Protein AF-A0A931MAK3-F1 (afdb_monomer_lite)

Radius of gyration: 16.01 Å; chains: 1; bounding box: 39×27×39 Å

Secondary structure (DSSP, 8-state):
--S-HHHHHHHHTTS-HHHHHHHHHH---HHHHHHHHHHHHTGGG---S--HHHHHHHTPPSSTHHHHHHHHHHHHHHTT---SHHHHHHHHHHHH--

pLDDT: mean 93.54, std 7.59, range [49.97, 97.5]

Sequence (98 aa):
PSNDPACLYHLLNGVNLEILLFSMAQSKSKQKQKAISQYLIELRKIKPLLKGKDLQKIGIKPGPVYSKLFSELLDEKLNGRLKTKEDEERFVTEKYLI

Foldseek 3Di:
DPPQQLVLLVVCPPPDPVVLVVCLVPDPDPVSVVSSVCNVPPLVPQFQPDDPVNCVVLPHDDDPVVVVLRSVSSSCVSRVNADDNVSSSVVCCVPPVD

Structure (mmCIF, N/CA/C/O backbone):
data_AF-A0A931MAK3-F1
#
_entry.id   AF-A0A931MAK3-F1
#
loop_
_atom_site.group_PDB
_atom_site.id
_atom_site.type_symbol
_atom_site.label_atom_id
_atom_site.label_alt_id
_atom_site.label_comp_id
_atom_site.label_asym_id
_atom_site.label_entity_id
_atom_site.label_seq_id
_atom_site.pdbx_PDB_ins_code
_atom_site.Cartn_x
_atom_site.Cartn_y
_atom_site.Cartn_z
_atom_site.occupancy
_atom_site.B_iso_or_equiv
_atom_site.auth_seq_id
_atom_site.auth_comp_id
_atom_site.auth_asym_id
_atom_site.auth_atom_id
_atom_site.pdbx_PDB_model_num
ATOM 1 N N . 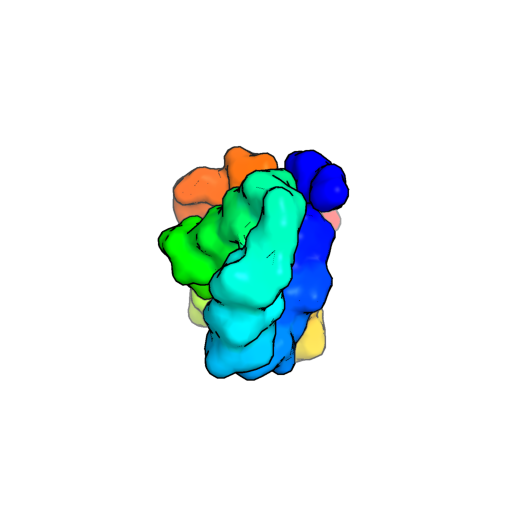PRO A 1 1 ? 4.687 -0.199 -20.215 1.00 49.97 1 PRO A N 1
ATOM 2 C CA . PRO A 1 1 ? 4.457 -0.046 -18.760 1.00 49.97 1 PRO A CA 1
ATOM 3 C C . PRO A 1 1 ? 3.370 1.000 -18.543 1.00 49.97 1 PRO A C 1
ATOM 5 O O . PRO A 1 1 ? 3.458 2.075 -19.129 1.00 49.97 1 PRO A O 1
ATOM 8 N N . SER A 1 2 ? 2.334 0.666 -17.781 1.00 53.22 2 SER A N 1
ATOM 9 C CA . SER A 1 2 ? 1.399 1.674 -17.295 1.00 53.22 2 SER A CA 1
ATOM 10 C C . SER A 1 2 ? 2.184 2.669 -16.434 1.00 53.22 2 SER A C 1
ATOM 12 O O . SER A 1 2 ? 3.003 2.270 -15.610 1.00 53.22 2 SER A O 1
ATOM 14 N N . ASN A 1 3 ? 1.970 3.967 -16.647 1.00 69.31 3 ASN A N 1
ATOM 15 C CA . ASN A 1 3 ? 2.490 5.021 -15.766 1.00 69.31 3 ASN A CA 1
ATOM 16 C C . ASN A 1 3 ? 1.704 5.100 -14.437 1.00 69.31 3 ASN A C 1
ATOM 18 O O . ASN A 1 3 ? 1.884 6.045 -13.678 1.00 69.31 3 ASN A O 1
ATOM 22 N N . ASP A 1 4 ? 0.825 4.128 -14.180 1.00 89.06 4 ASP A N 1
ATOM 23 C CA . ASP A 1 4 ? -0.045 4.034 -13.013 1.00 89.06 4 ASP A CA 1
ATOM 24 C C . ASP A 1 4 ? 0.581 3.089 -11.963 1.00 89.06 4 ASP A C 1
ATOM 26 O O . ASP A 1 4 ? 0.662 1.874 -12.202 1.00 89.06 4 ASP A O 1
ATOM 30 N N . PRO A 1 5 ? 1.028 3.619 -10.807 1.00 93.06 5 PRO A N 1
ATOM 31 C CA . PRO A 1 5 ? 1.631 2.830 -9.738 1.00 93.06 5 PRO A CA 1
ATOM 32 C C . PRO A 1 5 ? 0.697 1.767 -9.154 1.00 93.06 5 PRO A C 1
ATOM 34 O O . PRO A 1 5 ? 1.167 0.684 -8.800 1.00 93.06 5 PRO A O 1
ATOM 37 N N . ALA A 1 6 ? -0.608 2.047 -9.057 1.00 94.44 6 ALA A N 1
ATOM 38 C CA . ALA A 1 6 ? -1.569 1.108 -8.488 1.00 94.44 6 ALA A CA 1
ATOM 39 C C . ALA A 1 6 ? -1.757 -0.095 -9.418 1.00 94.44 6 ALA A C 1
ATOM 41 O O . ALA A 1 6 ? -1.637 -1.246 -8.995 1.00 94.44 6 ALA A O 1
ATOM 42 N N . CYS A 1 7 ? -1.927 0.162 -10.716 1.00 94.12 7 CYS A N 1
ATOM 43 C CA . CYS A 1 7 ? -1.958 -0.888 -11.732 1.00 94.12 7 CYS A CA 1
ATOM 44 C C . CYS A 1 7 ? -0.679 -1.746 -11.716 1.00 94.12 7 CYS A C 1
ATOM 46 O O . CYS A 1 7 ? -0.757 -2.975 -11.756 1.00 94.12 7 CYS A O 1
ATOM 48 N N . LEU A 1 8 ? 0.500 -1.119 -11.616 1.00 95.50 8 LEU A N 1
ATOM 49 C CA . LEU A 1 8 ? 1.771 -1.844 -11.552 1.00 95.50 8 LEU A CA 1
ATOM 50 C C . LEU A 1 8 ? 1.889 -2.711 -10.291 1.00 95.50 8 LEU A C 1
ATOM 52 O O . LEU A 1 8 ? 2.380 -3.837 -10.373 1.00 95.50 8 LEU A O 1
ATOM 56 N N . TYR A 1 9 ? 1.432 -2.207 -9.142 1.00 97.19 9 TYR A N 1
ATOM 57 C CA . TYR A 1 9 ? 1.367 -2.983 -7.908 1.00 97.19 9 TYR A CA 1
ATOM 58 C C . TYR A 1 9 ? 0.496 -4.221 -8.100 1.00 97.19 9 TYR A C 1
ATOM 60 O O . TYR A 1 9 ? 0.984 -5.324 -7.889 1.00 97.19 9 TYR A O 1
ATOM 68 N N . HIS A 1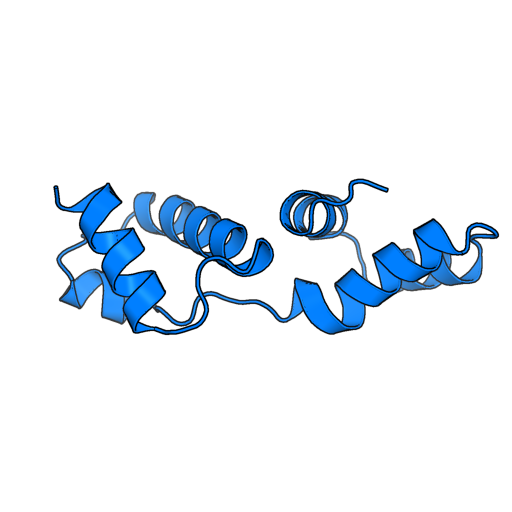 10 ? -0.747 -4.067 -8.561 1.00 95.56 10 HIS A N 1
ATOM 69 C CA . HIS A 1 10 ? -1.676 -5.194 -8.721 1.00 95.56 10 HIS A CA 1
ATOM 70 C C . HIS A 1 10 ? -1.201 -6.229 -9.737 1.00 95.56 10 HIS A C 1
ATOM 72 O O . HIS A 1 10 ? -1.418 -7.418 -9.537 1.00 95.56 10 HIS A O 1
ATOM 78 N N . LEU A 1 11 ? -0.511 -5.795 -10.794 1.00 95.38 11 LEU A N 1
ATOM 79 C CA . LEU A 1 11 ? 0.055 -6.696 -11.797 1.00 95.38 11 LEU A CA 1
ATOM 80 C C . LEU A 1 11 ? 1.162 -7.600 -11.233 1.00 95.38 11 LEU A C 1
ATOM 82 O O . LEU A 1 11 ? 1.312 -8.737 -11.675 1.00 95.38 11 LEU A O 1
ATOM 86 N N . LEU A 1 12 ? 1.980 -7.080 -10.316 1.00 96.00 12 LEU A N 1
ATOM 87 C CA . LEU A 1 12 ? 3.151 -7.787 -9.784 1.00 96.00 12 LEU A CA 1
ATOM 88 C C . LEU A 1 12 ? 2.907 -8.388 -8.395 1.00 96.00 12 LEU A C 1
ATOM 90 O O . LEU A 1 12 ? 3.654 -9.267 -7.958 1.00 96.00 12 LEU A O 1
ATOM 94 N N . ASN A 1 13 ? 1.871 -7.931 -7.697 1.00 96.00 13 ASN A N 1
ATOM 95 C CA . ASN A 1 13 ? 1.477 -8.450 -6.402 1.00 96.00 13 ASN A CA 1
ATOM 96 C C . ASN A 1 13 ? 0.975 -9.893 -6.537 1.00 96.00 13 ASN A C 1
ATOM 98 O O . ASN A 1 13 ? 0.175 -10.215 -7.409 1.00 96.00 13 ASN A O 1
ATOM 102 N N . GLY A 1 14 ? 1.475 -10.780 -5.678 1.00 94.94 14 GLY A N 1
ATOM 103 C CA . GLY A 1 14 ? 1.202 -12.220 -5.751 1.00 94.94 14 GLY A CA 1
ATOM 104 C C . GLY A 1 14 ? 2.132 -13.009 -6.681 1.00 94.94 14 GLY A C 1
ATOM 105 O O . GLY A 1 14 ? 2.146 -14.236 -6.611 1.00 94.94 14 GLY A O 1
ATOM 106 N N . VAL A 1 15 ? 2.962 -12.347 -7.495 1.00 96.50 15 VAL A N 1
ATOM 107 C CA . VAL A 1 15 ? 4.029 -13.025 -8.245 1.00 96.50 15 VAL A CA 1
ATOM 108 C C . VAL A 1 15 ? 5.192 -13.339 -7.306 1.00 96.50 15 VAL A C 1
ATOM 110 O O . VAL A 1 15 ? 5.592 -12.505 -6.490 1.00 96.50 15 VAL A O 1
ATOM 113 N N . ASN A 1 16 ? 5.761 -14.539 -7.437 1.00 97.00 16 ASN A N 1
ATOM 114 C CA . ASN A 1 16 ? 6.881 -14.948 -6.598 1.00 97.00 16 ASN A CA 1
ATOM 115 C C . ASN A 1 16 ? 8.141 -14.092 -6.853 1.00 97.00 16 ASN A C 1
ATOM 117 O O . ASN A 1 16 ? 8.419 -13.687 -7.986 1.00 97.00 16 ASN A O 1
ATOM 121 N N . LEU A 1 17 ? 8.922 -13.829 -5.804 1.00 96.19 17 LEU A N 1
ATOM 122 C CA . LEU A 1 17 ? 10.087 -12.948 -5.849 1.00 96.19 17 LEU A CA 1
ATOM 123 C C . LEU A 1 17 ? 11.146 -13.446 -6.837 1.00 96.19 17 LEU A C 1
ATOM 125 O O . LEU A 1 17 ? 11.683 -12.645 -7.602 1.00 96.19 17 LEU A O 1
ATOM 129 N N . GLU A 1 18 ? 11.420 -14.749 -6.868 1.00 97.44 18 GLU A N 1
ATOM 130 C CA . GLU A 1 18 ? 12.392 -15.347 -7.787 1.00 97.44 18 GLU A CA 1
ATOM 131 C C . GLU A 1 18 ? 11.967 -15.138 -9.243 1.00 97.44 18 GLU A C 1
ATOM 133 O O . GLU A 1 18 ? 12.800 -14.808 -10.086 1.00 97.44 18 GLU A O 1
ATOM 138 N N . ILE A 1 19 ? 10.664 -15.237 -9.536 1.00 97.38 19 ILE A N 1
ATOM 139 C CA . ILE A 1 19 ? 10.112 -15.008 -10.879 1.00 97.38 19 ILE A CA 1
ATOM 140 C C . ILE A 1 19 ? 10.289 -13.543 -11.285 1.00 97.38 19 ILE A C 1
ATOM 142 O O . ILE A 1 19 ? 10.670 -13.260 -12.423 1.00 97.38 19 ILE A O 1
ATOM 146 N N . LEU A 1 20 ? 10.054 -12.603 -10.366 1.00 97.06 20 LEU A N 1
ATOM 147 C CA . LEU A 1 20 ? 10.255 -11.174 -10.617 1.00 97.06 20 LEU A CA 1
ATOM 148 C C . LEU A 1 20 ? 11.728 -10.849 -10.885 1.00 97.06 20 LEU A C 1
ATOM 150 O O . LEU A 1 20 ? 12.036 -10.162 -11.861 1.00 97.06 20 LEU A O 1
ATOM 154 N N . LEU A 1 21 ? 12.641 -11.373 -10.062 1.00 97.25 21 LEU A N 1
ATOM 155 C CA . LEU A 1 21 ? 14.083 -11.167 -10.221 1.00 97.25 21 LEU A CA 1
ATOM 156 C C . LEU A 1 21 ? 14.602 -11.789 -11.521 1.00 97.25 21 LEU A C 1
ATOM 158 O O . LEU A 1 21 ? 15.330 -11.135 -12.268 1.00 97.25 21 LEU A O 1
ATOM 162 N N . PHE A 1 22 ? 14.171 -13.009 -11.839 1.00 97.44 22 PHE A N 1
ATOM 163 C CA . PHE A 1 22 ? 14.508 -13.680 -13.091 1.00 97.44 22 PHE A CA 1
ATOM 164 C C . PHE A 1 22 ? 13.994 -12.903 -14.309 1.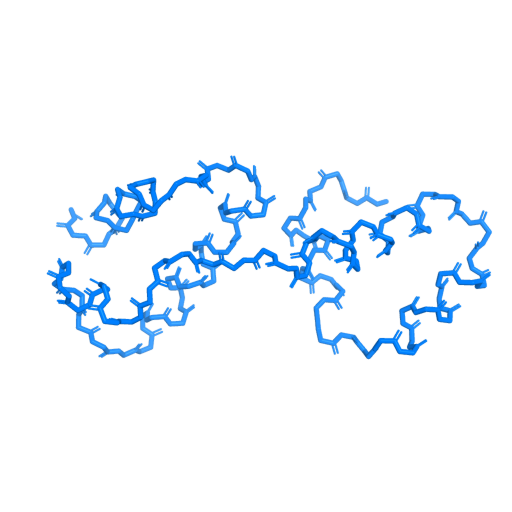00 97.44 22 PHE A C 1
ATOM 166 O O . PHE A 1 22 ? 14.738 -12.660 -15.261 1.00 97.44 22 PHE A O 1
ATOM 173 N N . SER A 1 23 ? 12.743 -12.436 -14.258 1.00 96.12 23 SER A N 1
ATOM 174 C CA . SER A 1 23 ? 12.138 -11.617 -15.316 1.00 96.12 23 SER A CA 1
ATOM 175 C C . SER A 1 23 ? 12.877 -10.291 -15.511 1.00 96.12 23 SER A C 1
ATOM 177 O O . SER A 1 23 ? 13.064 -9.842 -16.643 1.00 96.12 23 SER A O 1
ATOM 179 N N . MET A 1 24 ? 13.331 -9.666 -14.421 1.00 95.75 24 MET A N 1
ATOM 180 C CA . MET A 1 24 ? 14.142 -8.451 -14.467 1.00 95.75 24 MET A CA 1
ATOM 181 C C . MET A 1 24 ? 15.516 -8.712 -15.097 1.00 95.75 24 MET A C 1
ATOM 183 O O . MET A 1 24 ? 15.916 -7.965 -15.992 1.00 95.75 24 MET A O 1
ATOM 187 N N . ALA A 1 25 ? 16.205 -9.777 -14.678 1.00 96.62 25 ALA A N 1
ATOM 188 C CA . ALA A 1 25 ? 17.537 -10.136 -15.166 1.00 96.62 25 ALA A CA 1
ATOM 189 C C . ALA A 1 25 ? 17.545 -10.485 -16.664 1.00 96.62 25 ALA A C 1
ATOM 191 O O . ALA A 1 25 ? 18.446 -10.072 -17.389 1.00 96.62 25 ALA A O 1
ATOM 192 N N . GLN A 1 26 ? 16.521 -11.196 -17.146 1.00 96.75 26 GLN A N 1
ATOM 193 C CA . GLN A 1 26 ? 16.428 -11.595 -18.554 1.00 96.75 26 GLN A CA 1
ATOM 194 C C . GLN A 1 26 ? 15.868 -10.508 -19.484 1.00 96.75 26 GLN A C 1
ATOM 196 O O . GLN A 1 26 ? 16.031 -10.575 -20.705 1.00 96.75 26 GLN A O 1
ATOM 201 N N . SER A 1 27 ? 15.174 -9.502 -18.948 1.00 94.94 27 SER A N 1
ATOM 202 C CA . SER A 1 27 ? 14.545 -8.468 -19.770 1.00 94.94 27 SER A CA 1
ATOM 203 C C . SER A 1 27 ? 15.579 -7.532 -20.401 1.00 94.94 27 SER A C 1
ATOM 205 O O . SER A 1 27 ? 16.289 -6.826 -19.697 1.00 94.94 27 SER A O 1
ATOM 207 N N . LYS A 1 28 ? 15.569 -7.400 -21.734 1.00 95.75 28 LYS A N 1
ATOM 208 C CA . LYS A 1 28 ? 16.347 -6.371 -22.462 1.00 95.75 28 LYS A CA 1
ATOM 209 C C . LYS A 1 28 ? 15.720 -4.969 -22.405 1.00 95.75 28 LYS A C 1
ATOM 211 O O . LYS A 1 28 ? 16.353 -3.981 -22.767 1.00 95.75 28 LYS A O 1
ATOM 216 N N . SER A 1 29 ? 14.462 -4.860 -21.972 1.00 96.44 29 SER A N 1
ATOM 217 C CA . SER A 1 29 ? 13.768 -3.575 -21.856 1.00 96.44 29 SER A CA 1
ATOM 218 C C . SER A 1 29 ? 14.101 -2.904 -20.524 1.00 96.44 29 SER A C 1
ATOM 220 O O . SER A 1 29 ? 13.650 -3.362 -19.469 1.00 96.44 29 SER A O 1
ATOM 222 N N . LYS A 1 30 ? 14.807 -1.765 -20.586 1.00 94.31 30 LYS A N 1
ATOM 223 C CA . LYS A 1 30 ? 15.070 -0.903 -19.418 1.00 94.31 30 LYS A CA 1
ATOM 224 C C . LYS A 1 30 ? 13.782 -0.457 -18.723 1.00 94.31 30 LYS A C 1
ATOM 226 O O . LYS A 1 30 ? 13.751 -0.317 -17.507 1.00 94.31 30 LYS A O 1
ATOM 231 N N . GLN A 1 31 ? 12.701 -0.263 -19.479 1.00 93.69 31 GLN A N 1
ATOM 232 C CA . GLN A 1 31 ? 11.409 0.147 -18.924 1.00 93.69 31 GLN A CA 1
ATOM 233 C C . GLN A 1 31 ? 10.791 -0.965 -18.065 1.00 93.69 31 GLN A C 1
ATOM 235 O O . GLN A 1 31 ? 10.294 -0.685 -16.979 1.00 93.69 31 GLN A O 1
ATOM 240 N N . LYS A 1 32 ? 10.855 -2.229 -18.513 1.00 94.25 32 LYS A N 1
ATOM 241 C CA . LYS A 1 32 ? 10.391 -3.381 -17.719 1.00 94.25 32 LYS A CA 1
ATOM 242 C C . LYS A 1 32 ? 11.251 -3.584 -16.472 1.00 94.25 32 LYS A C 1
ATOM 244 O O . LYS A 1 32 ? 10.708 -3.769 -15.390 1.00 94.25 32 LYS A O 1
ATOM 249 N N . GLN A 1 33 ? 12.575 -3.485 -16.614 1.00 96.12 33 GLN A N 1
ATOM 250 C CA . GLN A 1 33 ? 13.500 -3.560 -15.480 1.00 96.12 33 GLN A CA 1
ATOM 251 C C . GLN A 1 33 ? 13.193 -2.482 -14.435 1.00 96.12 33 GLN A C 1
ATOM 253 O O . GLN A 1 33 ? 13.089 -2.789 -13.251 1.00 96.12 33 GLN A O 1
ATOM 258 N N . LYS A 1 34 ? 12.981 -1.235 -14.878 1.00 95.38 34 LYS A N 1
ATOM 259 C CA . LYS A 1 34 ? 12.610 -0.118 -14.005 1.00 95.38 34 LYS A CA 1
ATOM 260 C C . LYS A 1 34 ? 11.277 -0.365 -13.298 1.00 95.38 34 LYS A C 1
ATOM 262 O O . LYS A 1 34 ? 11.200 -0.135 -12.100 1.00 95.38 34 LYS A O 1
ATOM 267 N N . ALA A 1 35 ? 10.264 -0.871 -14.001 1.00 95.69 35 ALA A N 1
ATOM 268 C CA . ALA A 1 35 ? 8.961 -1.171 -13.406 1.00 95.69 35 ALA A CA 1
ATOM 269 C C . ALA A 1 35 ? 9.056 -2.251 -12.310 1.00 95.69 35 ALA A C 1
ATOM 271 O O . ALA A 1 35 ? 8.542 -2.061 -11.210 1.00 95.69 35 ALA A O 1
ATOM 272 N N . ILE A 1 36 ? 9.775 -3.351 -12.567 1.00 96.56 36 ILE A N 1
ATOM 273 C CA . ILE A 1 36 ? 9.986 -4.405 -11.560 1.00 96.56 36 ILE A CA 1
ATOM 274 C C . ILE A 1 36 ? 10.792 -3.858 -10.374 1.00 96.56 36 ILE A C 1
ATOM 276 O O . ILE A 1 36 ? 10.422 -4.076 -9.224 1.00 96.56 36 ILE A O 1
ATOM 280 N N . SER A 1 37 ? 11.860 -3.101 -10.639 1.00 96.69 37 SER A N 1
ATOM 281 C CA . SER A 1 37 ? 12.678 -2.469 -9.599 1.00 96.69 37 SER A CA 1
ATOM 282 C C . SER A 1 37 ? 11.861 -1.524 -8.712 1.00 96.69 37 SER A C 1
ATOM 284 O O . SER A 1 37 ? 11.929 -1.630 -7.488 1.00 96.69 37 SER A O 1
ATOM 286 N N . GLN A 1 38 ? 11.037 -0.664 -9.315 1.00 96.19 38 GLN A N 1
ATOM 287 C CA . GLN A 1 38 ? 10.153 0.258 -8.605 1.00 96.19 38 GLN A CA 1
ATOM 288 C C . GLN A 1 38 ? 9.171 -0.496 -7.703 1.00 96.19 38 GLN A C 1
ATOM 290 O O . GLN A 1 38 ? 9.018 -0.161 -6.529 1.00 96.19 38 GLN A O 1
ATOM 295 N N . TYR A 1 39 ? 8.554 -1.566 -8.211 1.00 97.19 39 TYR A N 1
ATOM 296 C CA . TYR A 1 39 ? 7.693 -2.410 -7.389 1.00 97.19 39 TYR A CA 1
ATOM 297 C C . TYR A 1 39 ? 8.444 -3.023 -6.198 1.00 97.19 39 TYR A C 1
ATOM 299 O O . TYR A 1 39 ? 7.964 -2.955 -5.064 1.00 97.19 39 TYR A O 1
ATOM 307 N N . LEU A 1 40 ? 9.637 -3.582 -6.434 1.00 96.94 40 LEU A N 1
ATOM 308 C CA . LEU A 1 40 ? 10.419 -4.273 -5.407 1.00 96.94 40 LEU A CA 1
ATOM 309 C C . LEU A 1 40 ? 10.932 -3.342 -4.298 1.00 96.94 40 LEU A C 1
ATOM 311 O O . LEU A 1 40 ? 10.970 -3.736 -3.128 1.00 96.94 40 LEU A O 1
ATOM 315 N N . ILE A 1 41 ? 11.343 -2.126 -4.658 1.00 96.12 41 ILE A N 1
ATOM 316 C CA . ILE A 1 41 ? 12.008 -1.190 -3.746 1.00 96.12 41 ILE A CA 1
ATOM 317 C C . ILE A 1 41 ? 11.005 -0.260 -3.058 1.00 96.12 41 ILE A C 1
ATOM 319 O O . ILE A 1 41 ? 11.213 0.062 -1.885 1.00 96.12 41 ILE A O 1
ATOM 323 N N . GLU A 1 42 ? 9.926 0.120 -3.746 1.00 95.25 42 GLU A N 1
ATOM 324 C CA . GLU A 1 42 ? 8.981 1.147 -3.298 1.00 95.25 42 GLU A CA 1
ATOM 325 C C . GLU A 1 42 ? 7.566 0.583 -3.131 1.00 95.25 42 GLU A C 1
ATOM 327 O O . GLU A 1 42 ? 7.096 0.448 -2.000 1.00 95.25 42 GLU A O 1
ATOM 332 N N . LEU A 1 43 ? 6.891 0.210 -4.228 1.00 96.56 43 LEU A N 1
ATOM 333 C CA . LEU A 1 43 ? 5.435 -0.011 -4.213 1.00 96.56 43 LEU A CA 1
ATOM 334 C C . LEU A 1 43 ? 5.015 -1.134 -3.263 1.00 96.56 43 LEU A C 1
ATOM 336 O O . LEU A 1 43 ? 4.060 -0.973 -2.509 1.00 96.56 43 LEU A O 1
ATOM 340 N N . ARG A 1 44 ? 5.759 -2.249 -3.218 1.00 96.12 44 ARG A N 1
ATOM 341 C CA . ARG A 1 44 ? 5.425 -3.383 -2.338 1.00 96.12 44 ARG A CA 1
ATOM 342 C C . ARG A 1 44 ? 5.515 -3.062 -0.842 1.00 96.12 44 ARG A C 1
ATOM 344 O O . ARG A 1 44 ? 5.047 -3.842 -0.013 1.00 96.12 44 ARG A O 1
ATOM 351 N N . LYS A 1 45 ? 6.198 -1.971 -0.481 1.00 95.88 45 LYS A N 1
ATOM 352 C CA . LYS A 1 45 ? 6.378 -1.534 0.911 1.00 95.88 45 LYS A CA 1
ATOM 353 C C . LYS A 1 45 ? 5.275 -0.578 1.360 1.00 95.88 45 LYS A C 1
ATOM 355 O O . LYS A 1 45 ? 5.131 -0.371 2.563 1.00 95.88 45 LYS A O 1
ATOM 360 N N . ILE A 1 46 ? 4.510 -0.016 0.425 1.00 96.31 46 ILE A N 1
ATOM 361 C CA . ILE A 1 46 ? 3.400 0.886 0.725 1.00 96.31 46 ILE A CA 1
ATOM 362 C C . ILE A 1 46 ? 2.277 0.077 1.375 1.00 96.31 46 ILE A C 1
ATOM 364 O O . ILE A 1 46 ? 1.865 -0.967 0.874 1.00 96.31 46 ILE A O 1
ATOM 368 N N . LYS A 1 47 ? 1.806 0.556 2.528 1.00 95.69 47 LYS A N 1
ATOM 369 C CA . LYS A 1 47 ? 0.689 -0.017 3.285 1.00 95.69 47 LYS A CA 1
ATOM 370 C C . LYS A 1 47 ? -0.138 1.113 3.899 1.00 95.69 47 LYS A C 1
ATOM 372 O O . LYS A 1 47 ? 0.459 2.134 4.253 1.00 95.69 47 LYS A O 1
ATOM 377 N N . PRO A 1 48 ? -1.461 0.940 4.059 1.00 96.75 48 PRO A N 1
ATOM 378 C CA . PRO A 1 48 ? -2.268 1.821 4.896 1.00 96.75 48 PRO A CA 1
ATOM 379 C C . PRO A 1 48 ? -1.666 1.990 6.295 1.00 96.75 48 PRO A C 1
ATOM 381 O O . PRO A 1 48 ? -1.148 1.032 6.878 1.00 96.75 48 PRO A O 1
ATOM 384 N N . LEU A 1 49 ? -1.705 3.215 6.814 1.00 96.56 49 LEU A N 1
ATOM 385 C CA . LEU A 1 49 ? -1.301 3.556 8.176 1.00 96.56 49 LEU A CA 1
ATOM 386 C C . LEU A 1 49 ? -2.400 3.193 9.177 1.00 96.56 49 LEU A C 1
ATOM 388 O O . LEU A 1 49 ? -2.094 2.788 10.304 1.00 96.56 49 LEU A O 1
ATOM 392 N N . LEU A 1 50 ? -3.665 3.304 8.766 1.00 96.06 50 LEU A N 1
ATOM 393 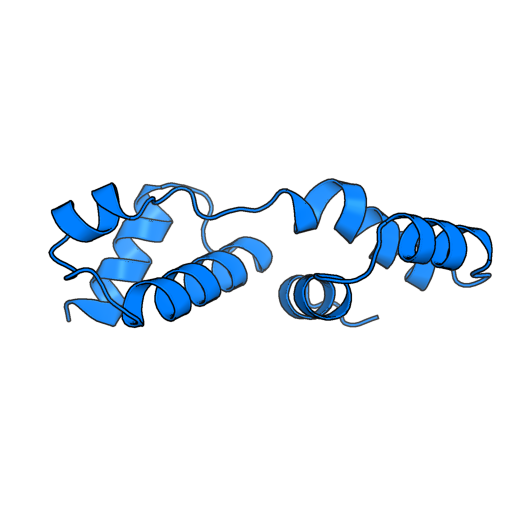C CA . LEU A 1 50 ? -4.805 2.850 9.546 1.00 96.06 50 LEU A CA 1
ATOM 394 C C . LEU A 1 50 ? -4.800 1.335 9.707 1.00 96.06 50 LEU A C 1
ATOM 396 O O . LEU A 1 50 ? -4.512 0.566 8.790 1.00 96.06 50 LEU A O 1
ATOM 400 N N . LYS A 1 51 ? -5.173 0.899 10.906 1.00 95.31 51 LYS A N 1
ATOM 401 C CA . LYS A 1 51 ? -5.404 -0.501 11.248 1.00 95.31 51 LYS A CA 1
ATOM 402 C C . LYS A 1 51 ? -6.877 -0.708 11.559 1.00 95.31 51 LYS A C 1
ATOM 404 O O . LYS A 1 51 ? -7.615 0.233 11.832 1.00 95.31 51 LYS A O 1
ATOM 409 N N . GLY A 1 52 ? -7.305 -1.968 11.621 1.00 92.88 52 GLY A N 1
ATOM 410 C CA . GLY A 1 52 ? -8.702 -2.295 11.930 1.00 92.88 52 GLY A CA 1
ATOM 411 C C . GLY A 1 52 ? -9.194 -1.681 13.247 1.00 92.88 52 GLY A C 1
ATOM 412 O O . GLY A 1 52 ? -10.342 -1.271 13.335 1.00 92.88 52 GLY A O 1
ATOM 413 N N . LYS A 1 53 ? -8.316 -1.537 14.251 1.00 94.06 53 LYS A N 1
ATOM 414 C CA . LYS A 1 53 ? -8.651 -0.853 15.512 1.00 94.06 53 LYS A CA 1
ATOM 415 C C . LYS A 1 53 ? -8.957 0.635 15.326 1.00 94.06 53 LYS A C 1
ATOM 417 O O . LYS A 1 53 ? -9.789 1.160 16.055 1.00 94.06 53 LYS A O 1
ATOM 422 N N . ASP A 1 54 ? -8.288 1.310 14.395 1.00 94.88 54 ASP A N 1
ATOM 423 C CA . ASP A 1 54 ? -8.569 2.714 14.090 1.00 94.88 54 ASP A CA 1
ATOM 424 C C . ASP A 1 54 ? -9.938 2.837 13.405 1.00 94.88 54 ASP A C 1
ATOM 426 O O . ASP A 1 54 ? -10.752 3.656 13.815 1.00 94.88 54 ASP A O 1
ATOM 430 N N . LEU A 1 55 ? -10.257 1.936 12.468 1.00 94.38 55 LEU A N 1
ATOM 431 C CA . LEU A 1 55 ? -11.571 1.897 11.808 1.00 94.38 55 LEU A CA 1
ATOM 432 C C . LEU A 1 55 ? -12.724 1.676 12.797 1.00 94.38 55 LEU A C 1
ATOM 434 O O . LEU A 1 55 ? -13.767 2.314 12.680 1.00 94.38 55 LEU A O 1
ATOM 438 N N . GLN A 1 56 ? -12.528 0.817 13.803 1.00 93.62 56 GLN A N 1
ATOM 439 C CA . GLN A 1 56 ? -13.515 0.622 14.872 1.00 93.62 56 GLN A CA 1
ATOM 440 C C . GLN A 1 56 ? -13.752 1.905 15.674 1.00 93.62 56 GLN A C 1
ATOM 442 O O . GLN A 1 56 ? -14.897 2.219 15.982 1.00 93.62 56 GLN A O 1
ATOM 447 N N . LYS A 1 57 ? -12.689 2.662 15.986 1.00 93.94 57 LYS A N 1
ATOM 448 C CA . LYS A 1 57 ? -12.794 3.947 16.700 1.00 93.94 57 LYS A CA 1
ATOM 449 C C . LYS A 1 57 ? -13.499 5.018 15.871 1.00 93.94 57 LYS A C 1
ATOM 451 O O . LYS A 1 57 ? -14.219 5.828 16.435 1.00 93.94 57 LYS A O 1
ATOM 456 N N . ILE A 1 58 ? -13.304 4.989 14.555 1.00 91.06 58 ILE A N 1
ATOM 457 C CA . ILE A 1 58 ? -13.985 5.866 13.594 1.00 91.06 58 ILE A CA 1
ATOM 458 C C . ILE A 1 58 ? -15.479 5.498 13.471 1.00 91.06 58 ILE A C 1
ATOM 460 O O . ILE A 1 58 ? -16.277 6.312 13.029 1.00 91.06 58 ILE A O 1
ATOM 464 N N . GLY A 1 59 ? -15.892 4.309 13.924 1.00 91.81 59 GLY A N 1
ATOM 465 C CA . GLY A 1 59 ? -17.294 3.873 13.940 1.00 91.81 59 GLY A CA 1
ATOM 466 C C . GLY A 1 59 ? -17.643 2.839 12.868 1.00 91.81 59 GLY A C 1
ATOM 467 O O . GLY A 1 59 ? -18.802 2.446 12.739 1.00 91.81 59 GLY A O 1
ATOM 468 N N . ILE A 1 60 ? -16.655 2.340 12.119 1.00 92.31 60 ILE A N 1
ATOM 469 C CA . ILE A 1 60 ? -16.876 1.326 11.086 1.00 92.31 60 ILE A CA 1
ATOM 470 C C . ILE A 1 60 ? -16.872 -0.061 11.720 1.00 92.31 60 ILE A C 1
ATOM 472 O O . ILE A 1 60 ? -15.860 -0.536 12.248 1.00 92.31 60 ILE A O 1
ATOM 476 N N . LYS A 1 61 ? -18.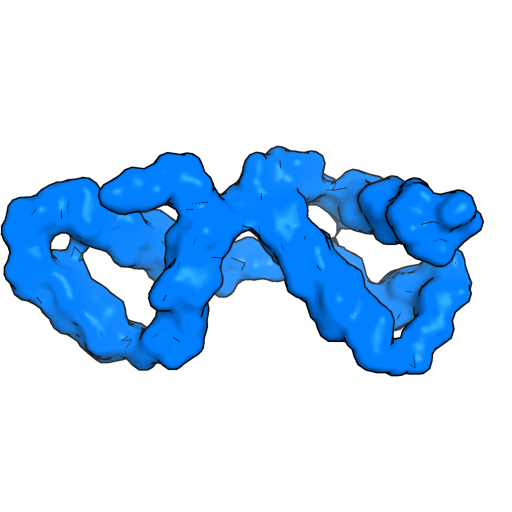010 -0.751 11.615 1.00 90.81 61 LYS A N 1
ATOM 477 C CA . LYS A 1 61 ? -18.163 -2.113 12.130 1.00 90.81 61 LYS A CA 1
ATOM 478 C C . LYS A 1 61 ? -17.258 -3.097 11.373 1.00 90.81 61 LYS A C 1
ATOM 480 O O . LYS A 1 61 ? -17.171 -3.022 10.146 1.00 90.81 61 LYS A O 1
ATOM 485 N N . PRO A 1 62 ? -16.594 -4.029 12.079 1.00 92.00 62 PRO A N 1
ATOM 486 C CA . PRO A 1 62 ? -15.756 -5.040 11.447 1.00 92.00 62 PRO A CA 1
ATOM 487 C C . PRO A 1 62 ? -16.577 -5.945 10.524 1.00 92.00 62 PRO A C 1
ATOM 489 O O . PRO A 1 62 ? -17.708 -6.310 10.839 1.00 92.00 62 PRO A O 1
ATOM 492 N N . GLY A 1 63 ? -15.992 -6.324 9.389 1.00 91.81 63 GLY A N 1
ATOM 493 C CA . GLY A 1 63 ? -16.628 -7.205 8.412 1.00 91.81 63 GLY A CA 1
ATOM 494 C C . GLY A 1 63 ? -15.956 -7.147 7.038 1.00 91.81 63 GLY A C 1
ATOM 495 O O . GLY A 1 63 ? -14.889 -6.541 6.905 1.00 91.81 63 GLY A O 1
ATOM 496 N N . PRO A 1 64 ? -16.584 -7.722 5.994 1.00 91.62 64 PRO A N 1
ATOM 497 C CA . PRO A 1 64 ? -16.051 -7.739 4.625 1.00 91.62 64 PRO A CA 1
ATOM 498 C C . PRO A 1 64 ? -15.701 -6.351 4.070 1.00 91.62 64 PRO A C 1
ATOM 500 O O . PRO A 1 64 ? -14.789 -6.215 3.255 1.00 91.62 64 PRO A O 1
ATOM 503 N N . VAL A 1 65 ? -16.375 -5.307 4.569 1.00 91.94 65 VAL A N 1
ATOM 504 C CA . VAL A 1 65 ? -16.109 -3.906 4.218 1.00 91.94 65 VAL A CA 1
ATOM 505 C C . VAL A 1 65 ? -14.666 -3.483 4.514 1.00 91.94 65 VAL A C 1
ATOM 507 O O . VAL A 1 65 ? -14.119 -2.670 3.779 1.00 91.94 65 VAL A O 1
ATOM 510 N N . TYR A 1 66 ? -14.003 -4.084 5.512 1.00 93.94 66 TYR A N 1
ATOM 511 C CA . TYR A 1 66 ? -12.609 -3.763 5.839 1.00 93.94 66 TYR A CA 1
ATOM 512 C C . TYR A 1 66 ? -11.666 -4.141 4.704 1.00 93.94 66 TYR A C 1
ATOM 514 O O . TYR A 1 66 ? -10.766 -3.371 4.392 1.00 93.94 66 TYR A O 1
ATOM 522 N N . SER A 1 67 ? -11.868 -5.300 4.068 1.00 92.75 67 SER A N 1
ATOM 523 C CA . SER A 1 67 ? -11.007 -5.716 2.957 1.00 92.75 67 SER A CA 1
ATOM 524 C C . SER A 1 67 ? -11.107 -4.721 1.808 1.00 92.75 67 SER A C 1
ATOM 526 O O . SER A 1 67 ? -10.083 -4.287 1.293 1.00 92.75 67 SER A O 1
ATOM 528 N N . LYS A 1 68 ? -12.334 -4.313 1.455 1.00 94.62 68 LYS A N 1
ATOM 529 C CA . LYS A 1 68 ? -12.567 -3.318 0.404 1.00 94.62 68 LYS A CA 1
ATOM 530 C C . LYS A 1 68 ? -11.931 -1.974 0.765 1.00 94.62 68 LYS A C 1
ATOM 532 O O . LYS A 1 68 ? -11.210 -1.407 -0.045 1.00 94.62 68 LYS A O 1
ATOM 537 N N . LEU A 1 69 ? -12.143 -1.507 1.992 1.00 95.88 69 LEU A N 1
ATOM 538 C CA . LEU A 1 69 ? -11.605 -0.242 2.481 1.00 95.88 69 LEU A CA 1
ATOM 539 C C . LEU A 1 69 ? -10.070 -0.239 2.481 1.00 95.88 69 LEU A C 1
ATOM 541 O O . LEU A 1 69 ? -9.467 0.720 2.012 1.00 95.88 69 LEU A O 1
ATOM 545 N N . PHE A 1 70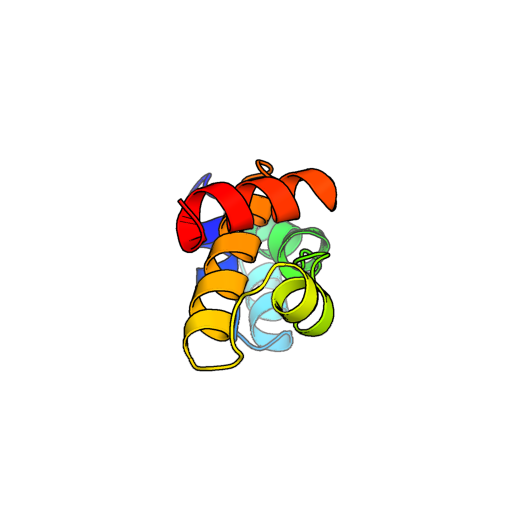 ? -9.418 -1.307 2.953 1.00 96.50 70 PHE A N 1
ATOM 546 C CA . PHE A 1 70 ? -7.955 -1.394 2.929 1.00 96.50 70 PHE A CA 1
ATOM 547 C C . PHE A 1 70 ? -7.390 -1.476 1.511 1.00 96.50 70 PHE A C 1
ATOM 549 O O . PHE A 1 70 ? -6.331 -0.899 1.270 1.00 96.50 70 PHE A O 1
ATOM 556 N N . SER A 1 71 ? -8.077 -2.150 0.583 1.00 95.62 71 SER A N 1
ATOM 557 C CA . SER A 1 71 ? -7.710 -2.131 -0.837 1.00 95.62 71 SER A CA 1
ATOM 558 C C . SER A 1 71 ? -7.791 -0.717 -1.412 1.00 95.62 71 SER A C 1
ATOM 560 O O . SER A 1 71 ? -6.837 -0.264 -2.032 1.00 95.62 71 SER A O 1
ATOM 562 N N . GLU A 1 72 ? -8.869 0.015 -1.132 1.00 95.94 72 GLU A N 1
ATOM 563 C CA . GLU A 1 72 ? -9.028 1.398 -1.593 1.00 95.94 72 GLU A CA 1
ATOM 564 C C . GLU A 1 72 ? -7.985 2.339 -0.972 1.00 95.94 72 GLU A C 1
ATOM 566 O O . GLU A 1 72 ? -7.348 3.102 -1.690 1.00 95.94 72 GLU A O 1
ATOM 571 N N . LEU A 1 73 ? -7.736 2.250 0.340 1.00 97.31 73 LEU A N 1
ATOM 572 C CA . LEU A 1 73 ? -6.669 3.016 0.996 1.00 97.31 73 LEU A CA 1
ATOM 573 C C . LEU A 1 73 ? -5.305 2.733 0.365 1.00 97.31 73 LEU A C 1
ATOM 575 O O . LEU A 1 73 ? -4.514 3.650 0.155 1.00 97.31 73 LEU A O 1
ATOM 579 N N . LEU A 1 74 ? -5.014 1.465 0.072 1.00 97.50 74 LEU A N 1
ATOM 580 C CA . LEU A 1 74 ? -3.765 1.080 -0.569 1.00 97.50 74 LEU A CA 1
ATOM 581 C C . LEU A 1 74 ? -3.645 1.698 -1.968 1.00 97.50 74 LEU A C 1
ATOM 583 O O . LEU A 1 74 ? -2.597 2.264 -2.272 1.00 97.50 74 LEU A O 1
ATOM 587 N N . ASP A 1 75 ? -4.701 1.661 -2.780 1.00 96.75 75 ASP A N 1
ATOM 588 C CA . ASP A 1 75 ? -4.719 2.252 -4.124 1.00 96.75 75 ASP A CA 1
ATOM 589 C C . ASP A 1 75 ? -4.499 3.768 -4.092 1.00 96.75 75 ASP A C 1
ATOM 591 O O . ASP A 1 75 ? -3.708 4.317 -4.863 1.00 96.75 75 ASP A O 1
ATOM 595 N N . GLU A 1 76 ? -5.153 4.460 -3.164 1.00 96.19 76 GLU A N 1
ATOM 596 C CA . GLU A 1 76 ? -4.989 5.899 -2.973 1.00 96.19 76 GLU A CA 1
ATOM 597 C C . GLU A 1 76 ? -3.570 6.262 -2.504 1.00 96.19 76 GLU A C 1
ATOM 599 O O . GLU A 1 76 ? -2.984 7.251 -2.961 1.00 96.19 76 GLU A O 1
ATOM 604 N N . LYS A 1 77 ? -2.962 5.430 -1.648 1.00 96.44 77 LYS A N 1
ATOM 605 C CA . LYS A 1 77 ? -1.557 5.588 -1.245 1.00 96.44 77 LYS A CA 1
ATOM 606 C C . LYS A 1 77 ? -0.578 5.312 -2.374 1.00 96.44 77 LYS A C 1
ATOM 608 O O . LYS A 1 77 ? 0.378 6.067 -2.527 1.00 96.44 77 LYS A O 1
ATOM 613 N N . LEU A 1 78 ? -0.796 4.256 -3.157 1.00 96.19 78 LEU A N 1
ATOM 614 C CA . LEU A 1 78 ? 0.033 3.923 -4.321 1.00 96.19 78 LEU A CA 1
ATOM 615 C C . LEU A 1 78 ? 0.030 5.073 -5.334 1.00 96.19 78 LEU A C 1
ATOM 617 O O . LEU A 1 78 ? 1.068 5.401 -5.902 1.00 96.19 78 LEU A O 1
ATOM 621 N N . ASN A 1 79 ? -1.110 5.746 -5.478 1.00 94.19 79 ASN A N 1
ATOM 622 C CA . ASN A 1 79 ? -1.259 6.943 -6.300 1.00 94.19 79 ASN A CA 1
ATOM 623 C C . ASN A 1 79 ? -0.730 8.239 -5.653 1.00 94.19 79 ASN A C 1
ATOM 625 O O . ASN A 1 79 ? -0.835 9.311 -6.248 1.00 94.19 79 ASN A O 1
ATOM 629 N N . GLY A 1 80 ? -0.175 8.172 -4.439 1.00 93.31 80 GLY A N 1
ATOM 630 C CA . GLY A 1 80 ? 0.407 9.315 -3.734 1.00 93.31 80 GLY A CA 1
ATOM 631 C C . GLY A 1 80 ? -0.606 10.324 -3.184 1.00 93.31 80 GLY A C 1
ATOM 632 O O . GLY A 1 80 ? -0.200 11.421 -2.788 1.00 93.31 80 GLY A O 1
ATOM 633 N N . ARG A 1 81 ? -1.901 9.974 -3.152 1.00 94.50 81 ARG A N 1
ATOM 634 C CA . ARG A 1 81 ? -2.989 10.852 -2.690 1.00 94.50 81 ARG A CA 1
ATOM 635 C C . ARG A 1 81 ? -3.116 10.895 -1.166 1.00 94.50 81 ARG A C 1
ATOM 637 O O . ARG A 1 81 ? -3.502 11.929 -0.637 1.00 94.50 81 ARG A O 1
ATOM 644 N N . LEU A 1 82 ? -2.721 9.827 -0.465 1.00 96.75 82 LEU A N 1
ATOM 645 C CA . LEU A 1 82 ? -2.756 9.746 1.004 1.00 96.75 82 LEU A CA 1
ATOM 646 C C . LEU A 1 82 ? -1.344 9.612 1.585 1.00 96.75 82 LEU A C 1
ATOM 648 O O . LEU A 1 82 ? -0.701 8.560 1.476 1.00 96.75 82 LEU A O 1
ATOM 652 N N . LYS A 1 83 ? -0.850 10.672 2.228 1.00 94.25 83 LYS A N 1
ATOM 653 C CA . LYS A 1 83 ? 0.522 10.741 2.750 1.00 94.25 83 LYS A CA 1
ATOM 654 C C . LYS A 1 83 ? 0.567 10.547 4.258 1.00 94.25 83 LYS A C 1
ATOM 656 O O . LYS A 1 83 ? 1.476 9.873 4.744 1.00 94.25 83 LYS A O 1
ATOM 661 N N . THR A 1 84 ? -0.406 11.092 4.982 1.00 96.75 84 THR A N 1
ATOM 662 C CA . THR A 1 84 ? -0.460 11.028 6.446 1.00 96.75 84 THR A CA 1
ATOM 663 C C . THR A 1 84 ? -1.573 10.114 6.944 1.00 96.75 84 THR A C 1
ATOM 665 O O . THR A 1 84 ? -2.388 9.615 6.168 1.00 96.75 84 THR A O 1
ATOM 668 N N . LYS A 1 85 ? -1.593 9.859 8.256 1.00 95.44 85 LYS A N 1
ATOM 669 C CA . LYS A 1 85 ? -2.677 9.090 8.874 1.00 95.44 85 LYS A CA 1
ATOM 670 C C . LYS A 1 85 ? -3.992 9.872 8.801 1.00 95.44 85 LYS A C 1
ATOM 672 O O . LYS A 1 85 ? -5.024 9.291 8.500 1.00 95.44 85 LYS A O 1
ATOM 677 N N . GLU A 1 86 ? -3.930 11.185 8.989 1.00 95.81 86 GLU A N 1
ATOM 678 C CA . GLU A 1 86 ? -5.074 12.096 8.913 1.00 95.81 86 GLU A CA 1
ATOM 679 C C . GLU A 1 86 ? -5.688 12.125 7.504 1.00 95.81 86 GLU A C 1
ATOM 681 O O . GLU A 1 86 ? -6.906 12.218 7.379 1.00 95.81 86 GLU A O 1
ATOM 686 N N . ASP A 1 87 ? -4.876 12.005 6.443 1.00 96.88 87 ASP A N 1
ATOM 687 C CA . ASP A 1 87 ? -5.390 11.840 5.074 1.00 96.88 87 ASP A CA 1
ATOM 688 C C . ASP A 1 87 ? -6.262 10.581 4.959 1.00 96.88 87 ASP A C 1
ATOM 690 O O . ASP A 1 87 ? -7.360 10.630 4.407 1.00 96.88 87 ASP A O 1
ATOM 694 N N . GLU A 1 88 ? -5.787 9.454 5.497 1.00 97.12 88 GLU A N 1
ATOM 695 C CA . GLU A 1 88 ? -6.524 8.188 5.473 1.00 97.12 88 GLU A CA 1
ATOM 696 C C . GLU A 1 88 ? -7.808 8.258 6.308 1.00 97.12 88 GLU A C 1
ATOM 698 O O . GLU A 1 88 ? -8.845 7.760 5.875 1.00 97.12 88 GLU A O 1
ATOM 703 N N . GLU A 1 89 ? -7.767 8.897 7.481 1.00 95.69 89 GLU A N 1
ATOM 704 C CA . GLU A 1 89 ? -8.945 9.082 8.340 1.00 95.69 89 GLU A CA 1
ATOM 705 C C . GLU A 1 89 ? -10.018 9.928 7.649 1.00 95.69 89 GLU A C 1
ATOM 707 O O . GLU A 1 89 ? -11.196 9.557 7.671 1.00 95.69 89 GLU A O 1
ATOM 712 N N . ARG A 1 90 ? -9.620 11.020 6.979 1.00 95.75 90 ARG A N 1
ATOM 713 C CA . ARG A 1 90 ? -10.538 11.844 6.180 1.00 95.75 90 ARG A CA 1
ATOM 714 C C . ARG A 1 90 ? -11.137 11.055 5.026 1.00 95.75 90 ARG A C 1
ATOM 716 O O . ARG A 1 90 ? -12.356 11.016 4.909 1.00 95.75 90 ARG A O 1
ATOM 723 N N . PHE A 1 91 ? -10.304 10.363 4.246 1.00 96.06 91 PHE A N 1
ATOM 724 C CA . PHE A 1 91 ? -10.763 9.528 3.133 1.00 96.06 91 PHE A CA 1
ATOM 725 C C . PHE A 1 91 ? -11.805 8.494 3.580 1.00 96.06 91 PHE A C 1
ATOM 727 O O . PHE A 1 91 ? -12.832 8.301 2.931 1.00 96.06 91 PHE A O 1
ATOM 734 N N . VAL A 1 92 ? -11.556 7.835 4.714 1.00 95.44 92 VAL A N 1
ATOM 735 C CA . VAL A 1 92 ? -12.474 6.845 5.281 1.00 95.44 92 VAL A CA 1
ATOM 736 C C . VAL A 1 92 ? -13.780 7.491 5.743 1.00 95.44 92 VAL A C 1
ATOM 738 O O . VAL A 1 92 ? -14.854 6.980 5.430 1.00 95.44 92 VAL A O 1
ATOM 741 N N . THR A 1 93 ? -13.699 8.607 6.467 1.00 93.56 93 THR A N 1
ATOM 742 C CA . THR A 1 93 ? -14.876 9.302 7.006 1.00 93.56 93 THR A CA 1
ATOM 743 C C . THR A 1 93 ? -15.767 9.820 5.878 1.00 93.56 93 THR A C 1
ATOM 745 O O . THR A 1 93 ? -16.962 9.544 5.878 1.00 93.56 93 THR A O 1
ATOM 748 N N . GLU A 1 94 ? -15.188 10.486 4.875 1.00 93.31 94 GLU A N 1
ATOM 749 C CA . GLU A 1 94 ? -15.931 11.068 3.751 1.00 93.31 94 GLU A CA 1
ATOM 750 C C . GLU A 1 94 ? -16.659 10.024 2.903 1.00 93.31 94 GLU A C 1
ATOM 752 O O . GLU A 1 94 ? -17.719 10.302 2.352 1.00 93.31 94 GLU A O 1
ATOM 757 N N . LYS A 1 95 ? -16.099 8.816 2.796 1.00 91.38 95 LYS A N 1
ATOM 758 C CA . LYS A 1 95 ? -16.618 7.781 1.899 1.00 91.38 95 LYS A CA 1
ATOM 759 C C . LYS A 1 95 ? -17.561 6.778 2.569 1.00 91.38 95 LYS A C 1
ATOM 761 O O . LYS A 1 95 ? -18.347 6.143 1.871 1.00 91.38 95 LYS A O 1
ATOM 766 N N . TYR A 1 96 ? -17.455 6.583 3.885 1.00 88.50 96 TYR A N 1
ATOM 767 C CA . TYR A 1 96 ? -18.174 5.518 4.602 1.00 88.50 96 TYR A CA 1
ATOM 768 C C . TYR A 1 96 ? -19.078 6.009 5.740 1.00 88.50 96 TYR A C 1
ATOM 770 O O . TYR A 1 96 ? -19.839 5.198 6.271 1.00 88.50 96 TYR A O 1
ATOM 778 N N . LEU A 1 97 ? -18.990 7.281 6.143 1.00 82.56 97 LEU A N 1
ATOM 779 C CA . LEU A 1 97 ? -19.783 7.847 7.244 1.00 82.56 97 LEU A CA 1
ATOM 780 C C . LEU A 1 97 ? -20.642 9.055 6.847 1.00 82.56 97 LEU A C 1
ATOM 782 O O . LEU A 1 97 ? -21.388 9.547 7.694 1.00 82.56 97 LEU A O 1
ATOM 786 N N . ILE A 1 98 ? -20.542 9.515 5.599 1.00 64.50 98 ILE A N 1
ATOM 787 C CA . ILE A 1 98 ? -21.395 10.559 5.012 1.00 64.50 98 ILE A CA 1
ATOM 788 C C . ILE A 1 98 ? -22.462 9.904 4.135 1.00 64.50 98 ILE A C 1
ATOM 790 O O . ILE A 1 98 ? -22.118 8.932 3.422 1.00 64.50 98 ILE A O 1
#